Protein AF-A0A7W6GZG6-F1 (afdb_monomer)

Nearest PDB structures (foldseek):
  1egl-assembly1_A  TM=5.768E-01  e=5.309E+00  Hirudo medicinalis
  9b42-assembly1_H  TM=3.563E-01  e=3.095E+00  Pseudomonas virus Pa193

Radius of gyration: 25.29 Å; Cα contacts (8 Å, |Δi|>4): 145; chains: 1; bounding box: 37×66×66 Å

pLDDT: mean 77.29, std 18.7, range [43.88, 97.62]

Solvent-accessible surface area (backbone atoms only — not comparable to full-atom values): 7754 Å² total; per-residue (Å²): 136,86,88,80,82,90,79,88,83,87,80,87,83,81,83,80,83,82,74,86,78,81,81,80,88,64,86,80,78,81,61,91,82,74,80,80,74,86,57,81,74,76,68,78,64,72,75,74,77,45,76,36,47,29,72,81,50,50,84,44,50,78,33,55,24,57,64,62,76,76,54,89,69,85,76,58,71,50,73,33,19,61,86,54,88,79,74,69,87,40,55,54,22,28,34,40,29,18,66,33,43,54,68,34,25,73,72,36,88,84,18,21,21,70,42,61,40,57,28

Sequence (119 aa):
MKLVLVAAFSATLLSACSSNLEVRNGPQEIHPSSYLNTGPVSQATPARTDACGASQLQHLVGGPSKATHSLKIPGDSRHYGRSEKVATDTPSRLNFVHSGTDIESVTNPKSKVIRVFCG

Organism: NCBI:txid1563671

Structure (mmCIF, N/CA/C/O backbone):
data_AF-A0A7W6GZG6-F1
#
_entry.id   AF-A0A7W6GZG6-F1
#
loop_
_atom_site.group_PDB
_atom_site.id
_atom_site.type_symbol
_atom_site.label_atom_id
_atom_site.label_alt_id
_atom_site.label_comp_id
_atom_site.label_asym_id
_atom_site.label_entity_id
_atom_site.label_seq_id
_atom_site.pdbx_PDB_ins_code
_atom_site.Cartn_x
_atom_site.Cartn_y
_atom_site.Cartn_z
_atom_site.occupancy
_atom_site.B_iso_or_equiv
_atom_site.auth_seq_id
_atom_site.auth_comp_id
_atom_site.auth_asym_id
_atom_site.auth_atom_id
_atom_site.pdbx_PDB_model_num
ATOM 1 N N . MET A 1 1 ? -20.827 20.814 53.439 1.00 46.75 1 MET A N 1
ATOM 2 C CA . MET A 1 1 ? -21.520 20.142 52.316 1.00 46.75 1 MET A CA 1
ATOM 3 C C . MET A 1 1 ? -21.120 18.674 52.324 1.00 46.75 1 MET A C 1
ATOM 5 O O . MET A 1 1 ? -19.971 18.382 52.623 1.00 46.75 1 MET A O 1
ATOM 9 N N . LYS A 1 2 ? -22.100 17.780 52.162 1.00 43.88 2 LYS A N 1
ATOM 10 C CA . LYS A 1 2 ? -22.021 16.341 52.454 1.00 43.88 2 LYS A CA 1
ATOM 11 C C . LYS A 1 2 ? -21.241 15.565 51.385 1.00 43.88 2 LYS A C 1
ATOM 13 O O . LYS A 1 2 ? -21.434 15.776 50.195 1.00 43.88 2 LYS A O 1
ATOM 18 N N . LEU A 1 3 ? -20.415 14.649 51.882 1.00 47.78 3 LEU A N 1
ATOM 19 C CA . LEU A 1 3 ? -19.726 13.552 51.207 1.00 47.78 3 LEU A CA 1
ATOM 20 C C . LEU A 1 3 ? -20.759 12.519 50.717 1.00 47.78 3 LEU A C 1
ATOM 22 O O . LEU A 1 3 ? -21.551 12.070 51.545 1.00 47.78 3 LEU A O 1
ATOM 26 N N . VAL A 1 4 ? -20.760 12.113 49.438 1.00 54.34 4 VAL A N 1
ATOM 27 C CA . VAL A 1 4 ? -21.512 10.919 48.994 1.00 54.34 4 VAL A CA 1
ATOM 28 C C . VAL A 1 4 ? -20.758 10.131 47.914 1.00 54.34 4 VAL A C 1
ATOM 30 O O . VAL A 1 4 ? -20.544 10.596 46.801 1.00 54.34 4 VAL A O 1
ATOM 33 N N . LEU A 1 5 ? -20.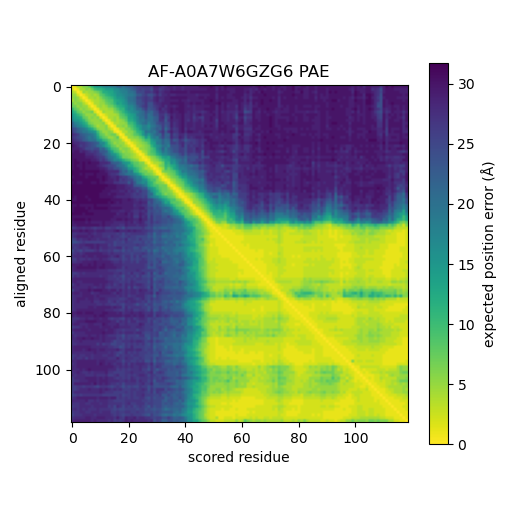367 8.939 48.364 1.00 53.06 5 LEU A N 1
ATOM 34 C CA . LEU A 1 5 ? -20.039 7.653 47.745 1.00 53.06 5 LEU A CA 1
ATOM 35 C C . LEU A 1 5 ? -19.848 7.510 46.221 1.00 53.06 5 LEU A C 1
ATOM 37 O O . LEU A 1 5 ? -20.758 7.667 45.413 1.00 53.06 5 LEU A O 1
ATOM 41 N N . VAL A 1 6 ? -18.666 6.970 45.911 1.00 51.62 6 VAL A N 1
ATOM 42 C CA . VAL A 1 6 ? -18.311 6.162 44.739 1.00 51.62 6 VAL A CA 1
ATOM 43 C C . VAL A 1 6 ? -19.125 4.859 44.726 1.00 51.62 6 VAL A C 1
ATOM 45 O O . VAL A 1 6 ? -19.151 4.145 45.727 1.00 51.62 6 VAL A O 1
ATOM 48 N N . ALA A 1 7 ? -19.711 4.505 43.580 1.00 58.31 7 ALA A N 1
ATOM 49 C CA . ALA A 1 7 ? -20.199 3.156 43.305 1.00 58.31 7 ALA A CA 1
ATOM 50 C C . ALA A 1 7 ? -19.502 2.618 42.049 1.00 58.31 7 ALA A C 1
ATOM 52 O O . ALA A 1 7 ? -19.743 3.075 40.933 1.00 58.31 7 ALA A O 1
ATOM 53 N N . ALA A 1 8 ? -18.601 1.660 42.260 1.00 55.28 8 ALA A N 1
ATOM 54 C CA . ALA A 1 8 ? -17.994 0.857 41.214 1.00 55.28 8 ALA A CA 1
ATOM 55 C C . ALA A 1 8 ? -19.018 -0.170 40.713 1.00 55.28 8 ALA A C 1
ATOM 57 O O . ALA A 1 8 ? -19.529 -0.961 41.505 1.00 55.28 8 ALA A O 1
ATOM 58 N N . PHE A 1 9 ? -19.300 -0.177 39.410 1.00 50.50 9 PHE A N 1
ATOM 59 C CA . PHE A 1 9 ? -20.043 -1.257 38.765 1.00 50.50 9 PHE A CA 1
ATOM 60 C C . PHE A 1 9 ? -19.095 -2.051 37.871 1.00 50.50 9 PHE A C 1
ATOM 62 O O . PHE A 1 9 ? -18.813 -1.694 36.729 1.00 50.50 9 PHE A O 1
ATOM 69 N N . SER A 1 10 ? -18.577 -3.129 38.452 1.00 58.09 10 SER A N 1
ATOM 70 C CA . SER A 1 10 ? -17.880 -4.204 37.758 1.00 58.09 10 SER A CA 1
ATOM 71 C C . SER A 1 10 ? -18.899 -5.075 37.027 1.00 58.09 10 SER A C 1
ATOM 73 O O . SER A 1 10 ? -19.788 -5.641 37.658 1.00 58.09 10 SER A O 1
ATOM 75 N N . ALA A 1 11 ? -18.740 -5.238 35.716 1.00 59.97 11 ALA A N 1
ATOM 76 C CA . ALA A 1 11 ? -19.392 -6.306 34.964 1.00 59.97 11 ALA A CA 1
ATOM 77 C C . ALA A 1 11 ? -18.406 -6.881 33.939 1.00 59.97 11 ALA A C 1
ATOM 79 O O . ALA A 1 11 ? -18.324 -6.451 32.792 1.00 59.97 11 ALA A O 1
ATOM 80 N N . THR A 1 12 ? -17.613 -7.850 34.389 1.00 57.22 12 THR A N 1
ATOM 81 C CA . THR A 1 12 ? -16.809 -8.736 33.544 1.00 57.22 12 THR A CA 1
ATOM 82 C C . THR A 1 12 ? -17.703 -9.829 32.972 1.00 57.22 12 THR A C 1
ATOM 84 O O . THR A 1 12 ? -18.098 -10.744 33.690 1.00 57.22 12 THR A O 1
ATOM 87 N N . LEU A 1 13 ? -17.996 -9.758 31.676 1.00 58.44 13 LEU A N 1
ATOM 88 C CA . LEU A 1 13 ? -18.589 -10.856 30.912 1.00 58.44 13 LEU A CA 1
ATOM 89 C C . LEU A 1 13 ? -17.470 -11.568 30.140 1.00 58.44 13 LEU A C 1
ATOM 91 O O . LEU A 1 13 ? -17.133 -11.185 29.022 1.00 58.44 13 LEU A O 1
ATOM 95 N N . LEU A 1 14 ? -16.868 -12.594 30.752 1.00 55.62 14 LEU A N 1
ATOM 96 C CA . LEU A 1 14 ? -16.054 -13.572 30.028 1.00 55.62 14 LEU A CA 1
ATOM 97 C C . LEU A 1 14 ? -16.991 -14.616 29.408 1.00 55.62 14 LEU A C 1
ATOM 99 O O . LEU A 1 14 ? -17.477 -15.512 30.092 1.00 55.62 14 LEU A O 1
ATOM 103 N N . SER A 1 15 ? -17.233 -14.506 28.103 1.00 64.75 15 SER A N 1
ATOM 104 C CA . SER A 1 15 ? -17.842 -15.574 27.307 1.00 64.75 15 SER A CA 1
ATOM 105 C C . SER A 1 15 ? -16.763 -16.594 26.940 1.00 64.75 15 SER A C 1
ATOM 107 O O . SER A 1 15 ? -16.017 -16.402 25.980 1.00 64.75 15 SER A O 1
ATOM 109 N N . ALA A 1 16 ? -16.656 -17.669 27.718 1.00 55.69 16 ALA A N 1
ATOM 110 C CA . ALA A 1 16 ? -15.816 -18.815 27.393 1.00 55.69 16 ALA A CA 1
ATOM 111 C C . ALA A 1 16 ? -16.540 -19.723 26.382 1.00 55.69 16 ALA A C 1
ATOM 113 O O . ALA A 1 16 ? -17.399 -20.522 26.751 1.00 55.69 16 ALA A O 1
ATOM 114 N N . CYS A 1 17 ? -16.189 -19.617 25.099 1.00 64.25 17 CYS A N 1
ATOM 115 C CA . CYS A 1 17 ? -16.578 -20.604 24.092 1.00 64.25 17 CYS A CA 1
ATOM 116 C C . CYS A 1 17 ? -15.697 -21.851 24.252 1.00 64.25 17 CYS A C 1
ATOM 118 O O . CYS A 1 17 ? -14.614 -21.940 23.675 1.00 64.25 17 CYS A O 1
ATOM 120 N N . SER A 1 18 ? -16.153 -22.807 25.061 1.00 54.84 18 SER A N 1
ATOM 121 C CA . SER A 1 18 ? -15.542 -24.132 25.167 1.00 54.84 18 SER A CA 1
ATOM 122 C C . SER A 1 18 ? -15.894 -24.943 23.917 1.00 54.84 18 SER A C 1
ATOM 124 O O . SER A 1 18 ? -17.037 -25.362 23.745 1.00 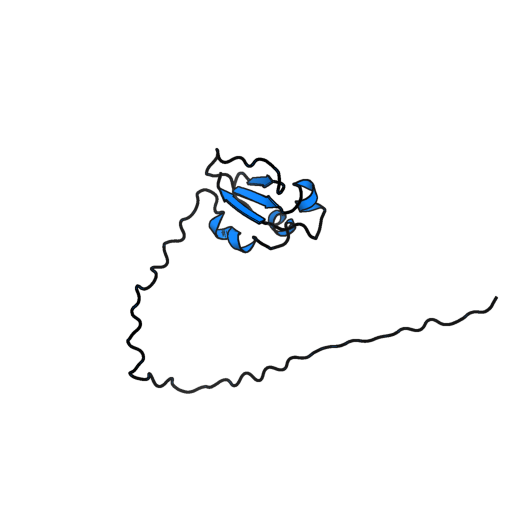54.84 18 SER A O 1
ATOM 126 N N . SER A 1 19 ? -14.933 -25.119 23.011 1.00 62.06 19 SER A N 1
ATOM 127 C CA . SER A 1 19 ? -15.076 -26.038 21.879 1.00 62.06 19 SER A CA 1
ATOM 128 C C . SER A 1 19 ? -14.442 -27.368 22.269 1.00 62.06 19 SER A C 1
ATOM 130 O O . SER A 1 19 ? -13.222 -27.460 22.392 1.00 62.06 19 SER A O 1
ATOM 132 N N . ASN A 1 20 ? -15.275 -28.386 22.491 1.00 53.97 20 ASN A N 1
ATOM 133 C CA . ASN A 1 20 ? -14.832 -29.773 22.608 1.00 53.97 20 ASN A CA 1
ATOM 134 C C . ASN A 1 20 ? -14.229 -30.198 21.260 1.00 53.97 20 ASN A C 1
ATOM 136 O O . ASN A 1 20 ? -14.952 -30.430 20.294 1.00 53.97 20 ASN A O 1
ATOM 140 N N . LEU A 1 21 ? -12.900 -30.245 21.184 1.00 56.44 21 LEU A N 1
ATOM 141 C CA . LEU A 1 21 ? -12.173 -30.826 20.061 1.00 56.44 21 LEU A CA 1
ATOM 142 C C . LEU A 1 21 ? -12.066 -32.330 20.309 1.00 56.44 21 LEU A C 1
ATOM 144 O O . LEU A 1 21 ? -11.183 -32.803 21.021 1.00 56.44 21 LEU A O 1
ATOM 148 N N . GLU A 1 22 ? -13.003 -33.077 19.736 1.00 61.28 22 GLU A N 1
ATOM 149 C CA . GLU A 1 22 ? -12.935 -34.531 19.673 1.00 61.28 22 GLU A CA 1
ATOM 150 C C . GLU A 1 22 ? -11.788 -34.922 18.725 1.00 61.28 22 GLU A C 1
ATOM 152 O O . GLU A 1 22 ? -11.911 -34.884 17.499 1.00 61.28 22 GLU A O 1
ATOM 157 N N . VAL A 1 23 ? -10.618 -35.229 19.293 1.00 60.44 23 VAL A N 1
ATOM 158 C CA . VAL A 1 23 ? -9.461 -35.732 18.543 1.00 60.44 23 VAL A CA 1
ATOM 159 C C . VAL A 1 23 ? -9.729 -37.188 18.178 1.00 60.44 23 VAL A C 1
ATOM 161 O O . VAL A 1 23 ? -9.505 -38.113 18.959 1.00 60.44 23 VAL A O 1
ATOM 164 N N . ARG A 1 24 ? -10.233 -37.389 16.964 1.00 55.66 24 ARG A N 1
ATOM 165 C CA . ARG A 1 24 ? -10.503 -38.704 16.388 1.00 55.66 24 ARG A CA 1
ATOM 166 C C . ARG A 1 24 ? -9.191 -39.326 15.889 1.00 55.66 24 ARG A C 1
ATOM 168 O O . ARG A 1 24 ? -8.802 -39.134 14.742 1.00 55.66 24 ARG A O 1
ATOM 175 N N . ASN A 1 25 ? -8.495 -40.058 16.760 1.00 59.56 25 ASN A N 1
ATOM 176 C CA . ASN A 1 25 ? -7.359 -40.905 16.381 1.00 59.56 25 ASN A CA 1
ATOM 177 C C . ASN A 1 25 ? -7.878 -42.243 15.841 1.00 59.56 25 ASN A C 1
ATOM 179 O O . ASN A 1 25 ? -8.094 -43.188 16.595 1.00 59.56 25 ASN A O 1
ATOM 183 N N . GLY A 1 26 ? -8.092 -42.313 14.530 1.00 64.75 26 GLY A N 1
ATOM 184 C CA . GLY A 1 26 ? -8.345 -43.562 13.820 1.00 64.75 26 GLY A CA 1
ATOM 185 C C . GLY A 1 26 ? -7.592 -43.576 12.490 1.00 64.75 26 GLY A C 1
ATOM 186 O O . GLY A 1 26 ? -7.349 -42.505 11.927 1.00 64.75 26 GLY A O 1
ATOM 187 N N . PRO A 1 27 ? -7.200 -44.752 11.972 1.00 63.06 27 PRO A N 1
ATOM 188 C CA . PRO A 1 27 ? -6.715 -44.851 10.603 1.00 63.06 27 PRO A CA 1
ATOM 189 C C . PRO A 1 27 ? -7.821 -44.359 9.661 1.00 63.06 27 PRO A C 1
ATOM 191 O O . PRO A 1 27 ? -8.955 -44.829 9.730 1.00 63.06 27 PRO A O 1
ATOM 194 N N . GLN A 1 28 ? -7.510 -43.370 8.818 1.00 59.72 28 GLN A N 1
ATOM 195 C CA . GLN A 1 28 ? -8.436 -42.925 7.781 1.00 59.72 28 GLN A CA 1
ATOM 196 C C . GLN A 1 28 ? -8.633 -44.071 6.787 1.00 59.72 28 GLN A C 1
ATOM 198 O O . GLN A 1 28 ? -7.740 -44.378 5.999 1.00 59.72 28 GLN A O 1
ATOM 203 N N . GLU A 1 29 ? -9.805 -44.702 6.829 1.00 58.09 29 GLU A N 1
ATOM 204 C CA . GLU A 1 29 ? -10.260 -45.561 5.745 1.00 58.09 29 GLU A CA 1
ATOM 205 C C . GLU A 1 29 ? -10.416 -44.705 4.488 1.00 58.09 29 GLU A C 1
ATOM 207 O O . GLU A 1 29 ? -11.238 -43.789 4.408 1.00 58.09 29 GLU A O 1
ATOM 212 N N . ILE A 1 30 ? -9.565 -44.981 3.506 1.00 59.62 30 ILE A N 1
ATOM 213 C CA . ILE A 1 30 ? -9.586 -44.326 2.207 1.00 59.62 30 ILE A CA 1
ATOM 214 C C . ILE A 1 30 ? -10.804 -44.886 1.469 1.00 59.62 30 ILE A C 1
ATOM 216 O O . ILE A 1 30 ? -10.762 -45.987 0.922 1.00 59.62 30 ILE A O 1
ATOM 220 N N . HIS A 1 31 ? -11.918 -44.155 1.485 1.00 46.75 31 HIS A N 1
ATOM 221 C CA . HIS A 1 31 ? -13.104 -44.551 0.733 1.00 46.75 31 HIS A CA 1
ATOM 222 C C . HIS A 1 31 ? -12.802 -44.521 -0.784 1.00 46.75 31 HIS A C 1
ATOM 224 O O . HIS A 1 31 ? -12.299 -43.507 -1.286 1.00 46.75 31 HIS A O 1
ATOM 230 N N . PRO A 1 32 ? -13.156 -45.576 -1.547 1.00 58.62 32 PRO A N 1
ATOM 231 C CA . PRO A 1 32 ? -12.849 -45.702 -2.978 1.00 58.62 32 PRO A CA 1
ATOM 232 C C . PRO A 1 32 ? -13.611 -44.729 -3.900 1.00 58.62 32 PRO A C 1
ATOM 234 O O . PRO A 1 32 ? -13.411 -44.747 -5.111 1.00 58.62 32 PRO A O 1
ATOM 237 N N . SER A 1 33 ? -14.424 -43.824 -3.351 1.00 55.12 33 SER A N 1
ATOM 238 C CA . SER A 1 33 ? -15.119 -42.769 -4.106 1.00 55.12 33 SER A CA 1
ATOM 239 C C . SER A 1 33 ? -14.336 -41.447 -4.193 1.00 55.12 33 SER A C 1
ATOM 241 O O . SER A 1 33 ? -14.868 -40.451 -4.674 1.00 55.12 33 SER A O 1
ATOM 243 N N . SER A 1 34 ? -13.077 -41.413 -3.745 1.00 53.56 34 SER A N 1
ATOM 244 C CA . SER A 1 34 ? -12.276 -40.178 -3.627 1.00 53.56 34 SER A CA 1
ATOM 245 C C . SER A 1 34 ? -11.505 -39.781 -4.902 1.00 53.56 34 SER A C 1
ATOM 247 O O . SER A 1 34 ? -10.724 -38.834 -4.875 1.00 53.56 34 SER A O 1
ATOM 249 N N . TYR A 1 35 ? -11.699 -40.481 -6.026 1.00 53.69 35 TYR A N 1
ATOM 250 C CA . TYR A 1 35 ? -10.859 -40.343 -7.230 1.00 53.69 35 TYR A CA 1
ATOM 251 C C . TYR A 1 35 ? -11.469 -39.533 -8.385 1.00 53.69 35 TYR A C 1
ATOM 253 O O . TYR A 1 35 ? -10.983 -39.620 -9.509 1.00 53.69 35 TYR A O 1
ATOM 261 N N . LEU A 1 36 ? -12.503 -38.724 -8.152 1.00 53.31 36 LEU A N 1
ATOM 262 C CA . LEU A 1 36 ? -13.074 -37.860 -9.195 1.00 53.31 36 LEU A CA 1
ATOM 263 C C . LEU A 1 36 ? -13.213 -36.418 -8.716 1.00 53.31 36 LEU A C 1
ATOM 265 O O . LEU A 1 36 ? -14.307 -35.887 -8.568 1.00 53.31 36 LEU A O 1
ATOM 269 N N . ASN A 1 37 ? -12.065 -35.774 -8.505 1.00 50.38 37 ASN A N 1
ATOM 270 C CA . ASN A 1 37 ? -11.924 -34.364 -8.852 1.00 50.38 37 ASN A CA 1
A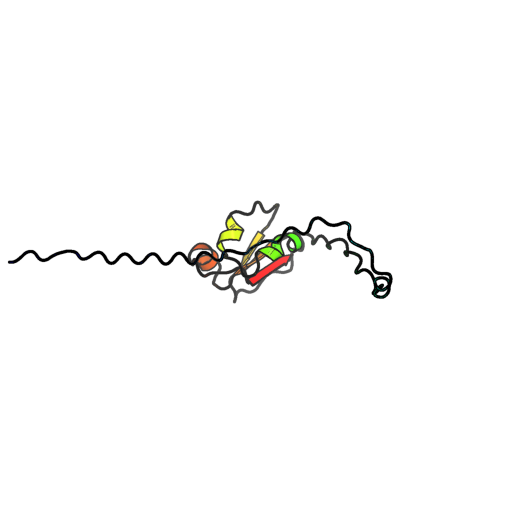TOM 271 C C . ASN A 1 37 ? -10.457 -34.021 -9.154 1.00 50.38 37 ASN A C 1
ATOM 273 O O . ASN A 1 37 ? -9.848 -33.162 -8.525 1.00 50.38 37 ASN A O 1
ATOM 277 N N . THR A 1 38 ? -9.880 -34.676 -10.161 1.00 52.66 38 THR A N 1
ATOM 278 C CA . THR A 1 38 ? -8.776 -34.109 -10.951 1.00 52.66 38 THR A CA 1
ATOM 279 C C . THR A 1 38 ? -9.331 -33.006 -11.857 1.00 52.66 38 THR A C 1
ATOM 281 O O . THR A 1 38 ? -9.246 -33.056 -13.081 1.00 52.66 38 THR A O 1
ATOM 284 N N . GLY A 1 39 ? -9.904 -31.966 -11.243 1.00 57.22 39 GLY A N 1
ATOM 285 C CA . GLY A 1 39 ? -9.819 -30.641 -11.845 1.00 57.22 39 GLY A CA 1
ATOM 286 C C . GLY A 1 39 ? -8.335 -30.296 -12.005 1.00 57.22 39 GLY A C 1
ATOM 287 O O . GLY A 1 39 ? -7.511 -30.868 -11.280 1.00 57.22 39 GLY A O 1
ATOM 288 N N . PRO A 1 40 ? -7.954 -29.422 -12.951 1.00 51.94 40 PRO A N 1
ATOM 289 C CA . PRO A 1 40 ? -6.566 -29.009 -13.077 1.00 51.94 40 PRO A CA 1
ATOM 290 C C . PRO A 1 40 ? -6.092 -28.584 -11.691 1.00 51.94 40 PRO A C 1
ATOM 292 O O . PRO A 1 40 ? -6.650 -27.659 -11.096 1.00 51.94 40 PRO A O 1
ATOM 295 N N . VAL A 1 41 ? -5.111 -29.317 -11.152 1.00 52.31 41 VAL A N 1
ATOM 296 C CA . VAL A 1 41 ? -4.341 -28.859 -10.003 1.00 52.31 41 VAL A CA 1
ATOM 297 C C . VAL A 1 41 ? -3.913 -27.472 -10.422 1.00 52.31 41 VAL A C 1
ATOM 299 O O . VAL A 1 41 ? -3.195 -27.333 -11.413 1.00 52.31 41 VAL A O 1
ATOM 302 N N . SER A 1 42 ? -4.460 -26.459 -9.753 1.00 50.44 42 SER A N 1
ATOM 303 C CA . SER A 1 42 ? -4.034 -25.086 -9.935 1.00 50.44 42 SER A CA 1
ATOM 304 C C . SER A 1 42 ? -2.564 -25.126 -9.558 1.00 50.44 42 SER A C 1
ATOM 306 O O . SER A 1 42 ? -2.230 -25.158 -8.373 1.00 50.44 42 SER A O 1
ATOM 308 N N . GLN A 1 43 ? -1.695 -25.311 -10.560 1.00 45.81 43 GLN A N 1
ATOM 309 C CA . GLN A 1 43 ? -0.258 -25.214 -10.407 1.00 45.81 43 GLN A CA 1
ATOM 310 C C . GLN A 1 43 ? -0.094 -23.916 -9.654 1.00 45.81 43 GLN A C 1
ATOM 312 O O . GLN A 1 43 ? -0.520 -22.879 -10.171 1.00 45.81 43 GLN A O 1
ATOM 317 N N . ALA A 1 44 ? 0.411 -24.001 -8.420 1.00 53.25 44 ALA A N 1
ATOM 318 C CA . ALA A 1 44 ? 0.795 -22.838 -7.652 1.00 53.25 44 ALA A CA 1
ATOM 319 C C . ALA A 1 44 ? 1.702 -22.053 -8.586 1.00 53.25 44 ALA A C 1
ATOM 321 O O . ALA A 1 44 ? 2.843 -22.437 -8.844 1.00 53.25 44 ALA A O 1
ATOM 322 N N . THR A 1 45 ? 1.110 -21.052 -9.232 1.00 51.19 45 THR A N 1
ATOM 323 C CA . THR A 1 45 ? 1.796 -20.252 -10.222 1.00 51.19 45 THR A CA 1
ATOM 324 C C . THR A 1 45 ? 2.915 -19.644 -9.405 1.00 51.19 45 THR A C 1
ATOM 326 O O . THR A 1 45 ? 2.594 -19.104 -8.340 1.00 51.19 45 THR A O 1
ATOM 329 N N . PRO A 1 46 ? 4.196 -19.818 -9.783 1.00 52.78 46 PRO A N 1
ATOM 330 C CA . PRO A 1 46 ? 5.291 -19.265 -9.002 1.00 52.78 46 PRO A CA 1
ATOM 331 C C . PRO A 1 46 ? 4.912 -17.820 -8.732 1.00 52.78 46 PRO A C 1
ATOM 333 O O . PRO A 1 46 ? 4.638 -17.100 -9.696 1.00 52.78 46 PRO A O 1
ATOM 336 N N . ALA A 1 47 ? 4.716 -17.481 -7.447 1.00 57.50 47 ALA A N 1
ATOM 337 C CA . ALA A 1 47 ? 4.174 -16.191 -7.047 1.00 57.50 47 ALA A CA 1
ATOM 338 C C . ALA A 1 47 ? 4.993 -15.168 -7.810 1.00 57.50 47 ALA A C 1
ATOM 340 O O . ALA A 1 47 ? 6.209 -15.127 -7.639 1.00 57.50 47 ALA A O 1
ATOM 341 N N . ARG A 1 48 ? 4.360 -14.504 -8.782 1.00 59.69 48 ARG A N 1
ATOM 342 C CA . ARG A 1 48 ? 5.072 -13.691 -9.757 1.00 59.69 48 ARG A CA 1
ATOM 343 C C . ARG A 1 48 ? 5.726 -12.597 -8.936 1.00 59.69 48 ARG A C 1
ATOM 345 O O . ARG A 1 48 ? 5.018 -11.702 -8.485 1.00 59.69 48 ARG A O 1
ATOM 352 N N . THR A 1 49 ? 7.019 -12.750 -8.656 1.00 71.00 49 THR A N 1
ATOM 353 C CA . THR A 1 49 ? 7.743 -11.840 -7.780 1.00 71.00 49 THR A CA 1
ATOM 354 C C . THR A 1 49 ? 7.750 -10.520 -8.510 1.00 71.00 49 THR A C 1
ATOM 356 O O . THR A 1 49 ? 8.398 -10.355 -9.544 1.00 71.00 49 THR A O 1
ATOM 359 N N . ASP A 1 50 ? 6.900 -9.621 -8.053 1.00 85.81 50 ASP A N 1
ATOM 360 C CA . ASP A 1 50 ? 6.843 -8.282 -8.579 1.00 85.81 50 ASP A CA 1
ATOM 361 C C . ASP A 1 50 ? 8.137 -7.555 -8.225 1.00 85.81 50 ASP A C 1
ATOM 363 O O . ASP A 1 50 ? 8.809 -7.870 -7.242 1.00 85.81 50 ASP A O 1
ATOM 367 N N . ALA A 1 51 ? 8.519 -6.597 -9.066 1.00 88.25 51 ALA A N 1
ATOM 368 C CA . ALA A 1 51 ? 9.847 -5.988 -9.013 1.00 88.25 51 ALA A CA 1
ATOM 369 C C . ALA A 1 51 ? 10.151 -5.266 -7.685 1.00 88.25 51 ALA A C 1
ATOM 371 O O . ALA A 1 51 ? 11.317 -5.020 -7.387 1.00 88.25 51 ALA A O 1
ATOM 372 N N . CYS A 1 52 ? 9.121 -4.956 -6.891 1.00 90.44 52 CYS A N 1
ATOM 373 C CA . CYS A 1 52 ? 9.222 -4.300 -5.590 1.00 90.44 52 CYS A CA 1
ATOM 374 C C . CYS A 1 52 ? 8.766 -5.171 -4.396 1.00 90.44 52 CYS A C 1
ATOM 376 O O . CYS A 1 52 ? 8.799 -4.705 -3.259 1.00 90.44 52 CYS A O 1
ATOM 378 N N . GLY A 1 53 ? 8.298 -6.409 -4.618 1.00 91.38 53 GLY A N 1
ATOM 379 C CA . GLY A 1 53 ? 7.815 -7.298 -3.549 1.00 91.38 53 GLY A CA 1
ATOM 380 C C . GLY A 1 53 ? 6.407 -7.001 -3.002 1.00 91.38 53 GLY A C 1
ATOM 381 O O . GLY A 1 53 ? 6.040 -7.537 -1.954 1.00 91.38 53 GLY A O 1
ATOM 382 N N . ALA A 1 54 ? 5.591 -6.175 -3.673 1.00 93.44 54 ALA A N 1
ATOM 383 C CA . ALA A 1 54 ? 4.232 -5.833 -3.227 1.00 93.44 54 ALA A CA 1
ATOM 384 C C . ALA A 1 54 ? 3.321 -7.061 -3.027 1.00 93.44 54 ALA A C 1
ATOM 386 O O . ALA A 1 54 ? 2.454 -7.059 -2.151 1.00 93.44 54 ALA A O 1
ATOM 387 N N . SER A 1 55 ? 3.530 -8.125 -3.795 1.00 92.94 55 SER A N 1
ATOM 388 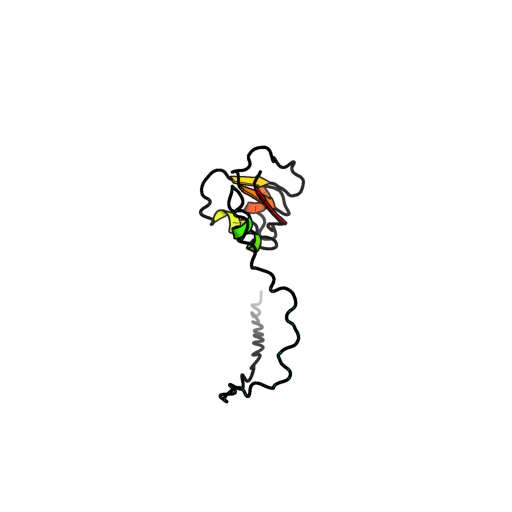C CA . SER A 1 55 ? 2.828 -9.407 -3.717 1.00 92.94 55 SER A CA 1
ATOM 389 C C . SER A 1 55 ? 2.941 -10.043 -2.329 1.00 92.94 55 SER A C 1
ATOM 391 O O . SER A 1 55 ? 1.959 -10.571 -1.809 1.00 92.94 55 SER A O 1
ATOM 393 N N . GLN A 1 56 ? 4.097 -9.907 -1.674 1.00 92.50 56 GLN A N 1
ATOM 394 C CA . GLN A 1 56 ? 4.347 -10.423 -0.324 1.00 92.50 56 GLN A CA 1
ATOM 395 C C . GLN A 1 56 ? 3.635 -9.598 0.760 1.00 92.50 56 GLN A C 1
ATOM 397 O O . GLN A 1 56 ? 3.406 -10.074 1.873 1.00 92.50 56 GLN A O 1
ATOM 402 N N . LEU A 1 57 ? 3.245 -8.366 0.433 1.00 94.62 57 LEU A N 1
ATOM 403 C CA . LEU A 1 57 ? 2.678 -7.384 1.356 1.00 94.62 57 LEU A CA 1
ATOM 404 C C . LEU A 1 57 ? 1.164 -7.196 1.187 1.00 94.62 57 LEU A C 1
ATOM 406 O O . LEU A 1 57 ? 0.563 -6.387 1.893 1.00 94.62 57 LEU A O 1
ATOM 410 N N . GLN A 1 58 ? 0.518 -7.976 0.312 1.00 95.31 58 GLN A N 1
ATOM 411 C CA . GLN A 1 58 ? -0.937 -7.919 0.112 1.00 95.31 58 GLN A CA 1
ATOM 412 C C . GLN A 1 58 ? -1.730 -8.221 1.391 1.00 95.31 58 GLN A C 1
ATOM 414 O O . GLN A 1 58 ? -2.836 -7.716 1.561 1.00 95.31 58 GLN A O 1
ATOM 419 N N . HIS A 1 59 ? -1.145 -8.969 2.331 1.00 95.81 59 HIS A N 1
ATOM 420 C CA . HIS A 1 59 ? -1.750 -9.262 3.633 1.00 95.81 59 HIS A CA 1
ATOM 421 C C . HIS A 1 59 ? -2.011 -8.011 4.499 1.00 95.81 59 HIS A C 1
ATOM 423 O O . HIS A 1 59 ? -2.750 -8.088 5.477 1.00 95.81 59 HIS A O 1
ATOM 429 N N . LEU A 1 60 ? -1.414 -6.862 4.164 1.00 95.94 60 LEU A N 1
ATOM 430 C CA . LEU A 1 60 ? -1.627 -5.595 4.869 1.00 95.94 60 LEU A CA 1
ATOM 431 C C . LEU A 1 60 ? -2.906 -4.876 4.432 1.00 95.94 60 LEU A C 1
ATOM 433 O O . LEU A 1 60 ? -3.404 -4.021 5.166 1.00 95.94 60 LEU A O 1
ATOM 437 N N . VAL A 1 61 ? -3.440 -5.193 3.248 1.00 97.25 61 VAL A N 1
ATOM 438 C CA . VAL A 1 61 ? -4.642 -4.548 2.710 1.00 97.25 61 VAL A CA 1
ATOM 439 C C . VAL A 1 61 ? -5.840 -4.846 3.615 1.00 97.25 61 VAL A C 1
ATOM 441 O O . VAL A 1 61 ? -6.116 -5.986 3.973 1.00 97.25 61 VAL A O 1
ATOM 444 N N . GLY A 1 62 ? -6.556 -3.793 4.011 1.00 96.25 62 GLY A N 1
ATOM 445 C CA . GLY A 1 62 ? -7.642 -3.834 4.992 1.00 96.25 62 GLY A CA 1
ATOM 446 C C . GLY A 1 62 ? -7.186 -3.699 6.451 1.00 96.25 62 GLY A C 1
ATOM 447 O O . GLY A 1 62 ? -8.026 -3.432 7.321 1.00 96.25 62 GLY A O 1
ATOM 448 N N . GLY A 1 63 ? -5.883 -3.830 6.718 1.00 96.06 63 GLY A N 1
ATO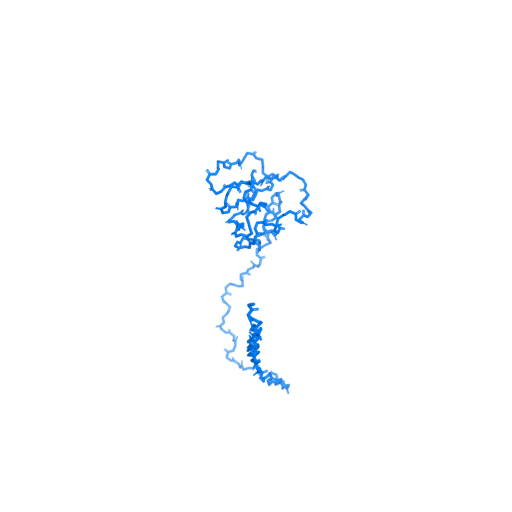M 449 C CA . GLY A 1 63 ? -5.259 -3.640 8.025 1.00 96.06 63 GLY A CA 1
ATOM 450 C C . GLY A 1 63 ? -4.921 -2.175 8.340 1.00 96.06 63 GLY A C 1
ATOM 451 O O . GLY A 1 63 ? -5.091 -1.301 7.486 1.00 96.06 63 GLY A O 1
ATOM 452 N N . PRO A 1 64 ? -4.457 -1.875 9.569 1.00 95.75 64 PRO A N 1
ATOM 453 C CA . PRO A 1 64 ? -4.108 -0.516 9.980 1.00 95.75 64 PRO A CA 1
ATOM 454 C C . PRO A 1 64 ? -2.939 0.051 9.171 1.00 95.75 64 PRO A C 1
ATOM 456 O O . PRO A 1 64 ? -1.910 -0.609 9.029 1.00 95.75 64 PRO A O 1
ATOM 459 N N . SER A 1 65 ? -3.046 1.308 8.736 1.00 95.94 65 SER A N 1
ATOM 460 C CA . SER A 1 65 ? -1.975 2.015 8.021 1.00 95.94 65 SER A CA 1
ATOM 461 C C . SER A 1 65 ? -0.662 2.012 8.797 1.00 95.94 65 SER A C 1
ATOM 463 O O . SER A 1 65 ? 0.387 1.790 8.206 1.00 95.94 65 SER A O 1
ATOM 465 N N . LYS A 1 66 ? -0.709 2.119 10.134 1.00 94.31 66 LYS A N 1
ATOM 466 C CA . LYS A 1 66 ? 0.512 2.147 10.949 1.00 94.31 66 LYS A CA 1
ATOM 467 C C . LYS A 1 66 ? 1.409 0.911 10.776 1.00 94.31 66 LYS A C 1
ATOM 469 O O . LYS A 1 66 ? 2.609 0.996 11.030 1.00 94.31 66 LYS A O 1
ATOM 474 N N . ALA A 1 67 ? 0.838 -0.232 10.381 1.00 93.56 67 ALA A N 1
ATOM 475 C CA . ALA A 1 67 ? 1.579 -1.479 10.204 1.00 93.56 67 ALA A CA 1
ATOM 476 C C . ALA A 1 67 ? 2.657 -1.371 9.114 1.00 93.56 67 ALA A C 1
ATOM 478 O O . ALA A 1 67 ? 3.642 -2.105 9.161 1.00 93.56 67 ALA A O 1
ATOM 479 N N . THR A 1 68 ? 2.515 -0.432 8.170 1.00 93.25 68 THR A N 1
ATOM 480 C CA . THR A 1 68 ? 3.503 -0.228 7.106 1.00 93.25 68 THR A CA 1
ATOM 481 C C . THR A 1 68 ? 4.789 0.424 7.608 1.00 93.25 68 THR A C 1
ATOM 483 O O . THR A 1 68 ? 5.844 0.179 7.038 1.00 93.25 68 THR A O 1
ATOM 486 N N . HIS A 1 69 ? 4.746 1.204 8.695 1.00 88.25 69 HIS A N 1
ATOM 487 C CA . HIS A 1 69 ? 5.930 1.907 9.215 1.00 88.25 69 HIS A CA 1
ATOM 488 C C . HIS A 1 69 ? 6.939 0.988 9.905 1.00 88.25 69 HIS A C 1
ATOM 490 O O . HIS A 1 69 ? 8.114 1.326 9.999 1.00 88.25 69 HIS A O 1
ATOM 496 N N . SER A 1 70 ? 6.496 -0.168 10.403 1.00 88.75 70 SER A N 1
ATOM 497 C CA . SER A 1 70 ? 7.383 -1.168 11.008 1.00 88.75 70 SER A CA 1
ATOM 498 C C . SER A 1 70 ? 8.022 -2.108 9.985 1.00 88.75 70 SER A C 1
ATOM 500 O O . SER A 1 70 ? 8.810 -2.975 10.363 1.00 88.75 70 SER A O 1
ATOM 502 N N . LEU A 1 71 ? 7.671 -1.987 8.701 1.00 91.19 71 LEU A N 1
ATOM 503 C CA . LEU A 1 71 ? 8.203 -2.864 7.669 1.00 91.19 71 LEU A CA 1
ATOM 504 C C . LEU A 1 71 ? 9.632 -2.471 7.324 1.00 91.19 71 LEU A C 1
ATOM 506 O O . LEU A 1 71 ? 9.940 -1.315 7.041 1.00 91.19 71 LEU A O 1
ATOM 510 N N . LYS A 1 72 ? 10.498 -3.477 7.256 1.00 90.06 72 LYS A N 1
ATOM 511 C CA . LYS A 1 72 ? 11.828 -3.317 6.684 1.00 90.06 72 LYS A CA 1
ATOM 512 C C . LYS A 1 72 ? 11.726 -3.472 5.168 1.00 90.06 72 LYS A C 1
ATOM 514 O O . LYS A 1 72 ? 11.908 -4.568 4.646 1.00 90.06 72 LYS A O 1
ATOM 519 N N . ILE A 1 73 ? 11.373 -2.387 4.484 1.00 85.56 73 ILE A N 1
ATOM 520 C CA . ILE A 1 73 ? 11.217 -2.374 3.026 1.00 85.56 73 ILE A CA 1
ATOM 521 C C . ILE A 1 73 ? 12.595 -2.156 2.384 1.00 85.56 73 ILE A C 1
ATOM 523 O O . ILE A 1 73 ? 13.246 -1.151 2.677 1.00 85.56 73 ILE A O 1
ATOM 527 N N . PRO A 1 74 ? 13.074 -3.074 1.529 1.00 70.25 74 PRO A N 1
ATOM 528 C CA . PRO A 1 74 ? 14.294 -2.851 0.770 1.00 70.25 74 PRO A CA 1
ATOM 529 C C . PRO A 1 74 ? 14.016 -1.884 -0.390 1.00 70.25 74 PRO A C 1
ATOM 531 O O . PRO A 1 74 ? 13.259 -2.207 -1.300 1.00 70.25 74 PRO A O 1
ATOM 534 N N . GLY A 1 75 ? 14.655 -0.714 -0.381 1.00 83.06 75 GLY A N 1
ATOM 535 C CA . GLY A 1 75 ? 14.621 0.232 -1.502 1.00 83.06 75 GLY A CA 1
ATOM 536 C C . GLY A 1 75 ? 13.671 1.416 -1.317 1.00 83.06 75 GLY A C 1
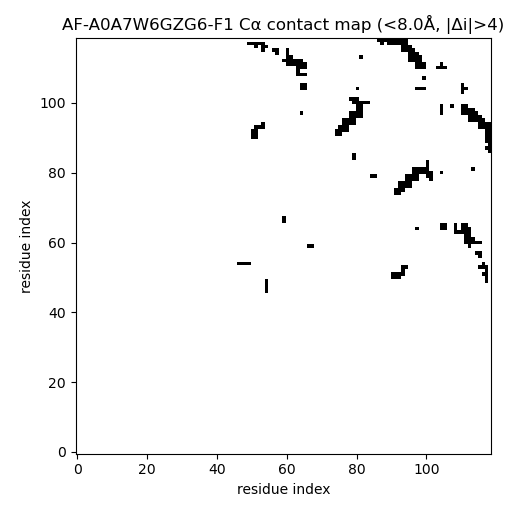ATOM 537 O O . GLY A 1 75 ? 13.431 1.866 -0.198 1.00 83.06 75 GLY A O 1
ATOM 538 N N . ASP A 1 76 ? 13.195 1.958 -2.441 1.00 90.19 76 ASP A N 1
ATOM 539 C CA . ASP A 1 76 ? 12.310 3.126 -2.482 1.00 90.19 76 ASP A CA 1
ATOM 540 C C . ASP A 1 76 ? 10.861 2.720 -2.184 1.00 90.19 76 ASP A C 1
ATOM 542 O O . ASP A 1 76 ? 10.345 1.734 -2.725 1.00 90.19 76 ASP A O 1
ATOM 546 N N . SER A 1 77 ? 10.192 3.503 -1.338 1.00 94.00 77 SER A N 1
ATOM 547 C CA . SER A 1 77 ? 8.771 3.331 -1.064 1.00 94.00 77 SER A CA 1
ATOM 548 C C . SER A 1 77 ? 8.047 4.661 -0.913 1.00 94.00 77 SER A C 1
ATOM 550 O O . SER A 1 77 ? 8.606 5.641 -0.420 1.00 94.00 77 SER A O 1
ATOM 552 N N . ARG A 1 78 ? 6.781 4.694 -1.337 1.00 94.62 78 ARG A N 1
ATOM 553 C CA . ARG A 1 78 ? 5.913 5.870 -1.225 1.00 94.62 78 ARG A CA 1
ATOM 554 C C . ARG A 1 78 ? 4.565 5.532 -0.615 1.00 94.62 78 ARG A C 1
ATOM 556 O O . ARG A 1 78 ? 4.005 4.459 -0.829 1.00 94.62 78 ARG A O 1
ATOM 563 N N . HIS A 1 79 ? 4.043 6.499 0.124 1.00 94.31 79 HIS A N 1
ATOM 564 C CA . HIS A 1 79 ? 2.751 6.437 0.785 1.00 94.31 79 HIS A CA 1
ATOM 565 C C . HIS A 1 79 ? 1.848 7.504 0.181 1.00 94.31 79 HIS A C 1
ATOM 567 O O . HIS A 1 79 ? 2.274 8.642 0.012 1.00 94.31 79 HIS A O 1
ATOM 573 N N . TYR A 1 80 ? 0.622 7.115 -0.146 1.00 95.50 80 TYR A N 1
ATOM 574 C CA . TYR A 1 80 ? -0.369 7.979 -0.766 1.00 95.50 80 TYR A CA 1
ATOM 575 C C . TYR A 1 80 ? -1.647 7.995 0.049 1.00 95.50 80 TYR A C 1
ATOM 577 O O . TYR A 1 80 ? -2.110 6.957 0.538 1.00 95.50 80 TYR A O 1
ATOM 585 N N . GLY A 1 81 ? -2.276 9.158 0.108 1.00 95.56 81 GLY A N 1
ATOM 586 C CA . GLY A 1 81 ? -3.666 9.265 0.499 1.00 95.56 81 GLY A CA 1
ATOM 587 C C . GLY A 1 81 ? -4.625 8.661 -0.533 1.00 95.56 81 GLY A C 1
ATOM 588 O O . GLY A 1 81 ? -4.304 8.506 -1.713 1.00 95.56 81 GLY A O 1
ATOM 589 N N . ARG A 1 82 ? -5.854 8.358 -0.109 1.00 95.06 82 ARG A N 1
ATOM 590 C CA . ARG A 1 82 ? -6.893 7.733 -0.950 1.00 95.06 82 ARG A CA 1
ATOM 591 C C . ARG A 1 82 ? -7.174 8.492 -2.250 1.00 95.06 82 ARG A C 1
ATOM 593 O O . ARG A 1 82 ? -7.492 7.867 -3.259 1.00 95.06 82 ARG A O 1
ATOM 600 N N . SER A 1 83 ? -7.112 9.819 -2.194 1.00 92.50 83 SER A N 1
ATOM 601 C CA . SER A 1 83 ? -7.460 10.715 -3.304 1.00 92.50 83 SER A CA 1
ATOM 602 C C . SER A 1 83 ? -6.238 11.259 -4.046 1.00 92.50 83 SER A C 1
ATOM 604 O O . SER A 1 83 ? -6.390 12.058 -4.968 1.00 92.50 83 SER A O 1
ATOM 606 N N . GLU A 1 84 ? -5.030 10.869 -3.645 1.00 93.06 84 GLU A N 1
ATOM 607 C CA . GLU A 1 84 ? -3.807 11.356 -4.270 1.00 93.06 84 GLU A CA 1
ATOM 608 C C . GLU A 1 84 ? -3.530 10.646 -5.596 1.00 93.06 84 GLU A C 1
ATOM 610 O O . GLU A 1 84 ? -3.830 9.463 -5.792 1.00 93.06 84 GLU A O 1
ATOM 615 N N . LYS A 1 85 ? -2.917 11.380 -6.528 1.00 94.88 85 LYS A N 1
ATOM 616 C CA . LYS A 1 85 ? -2.465 10.808 -7.793 1.00 94.88 85 LYS A CA 1
ATOM 617 C C . LYS 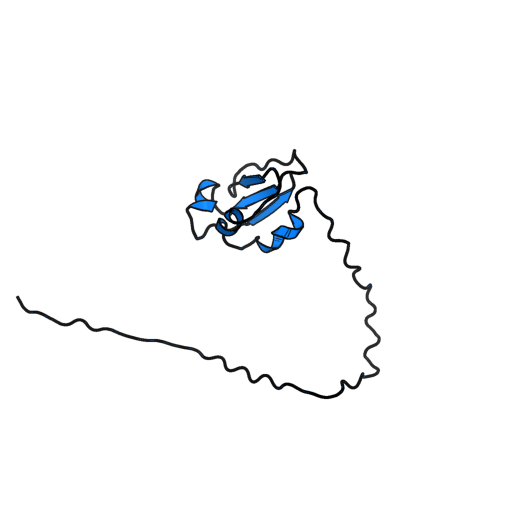A 1 85 ? -1.224 9.956 -7.541 1.00 94.88 85 LYS A C 1
ATOM 619 O O . LYS A 1 85 ? -0.180 10.471 -7.147 1.00 94.88 85 LYS A O 1
ATOM 624 N N . VAL A 1 86 ? -1.338 8.662 -7.820 1.00 94.38 86 VAL A N 1
ATOM 625 C CA . VAL A 1 86 ? -0.229 7.719 -7.658 1.00 94.38 86 VAL A CA 1
ATOM 626 C C . VAL A 1 86 ? 0.743 7.775 -8.835 1.00 94.38 86 VAL A C 1
ATOM 628 O O . VAL A 1 86 ? 0.324 7.932 -9.983 1.00 94.38 86 VAL A O 1
ATOM 631 N N . ALA A 1 87 ? 2.036 7.632 -8.549 1.00 89.75 87 ALA A N 1
ATOM 632 C CA . ALA A 1 87 ? 3.055 7.444 -9.575 1.00 89.75 87 ALA A CA 1
ATOM 633 C C . ALA A 1 87 ? 3.169 5.951 -9.931 1.00 89.75 87 ALA A C 1
ATOM 635 O O . ALA A 1 87 ? 2.969 5.093 -9.071 1.00 89.75 87 ALA A O 1
ATOM 636 N N . THR A 1 88 ? 3.421 5.656 -11.209 1.00 93.19 88 THR A N 1
ATOM 637 C CA . THR A 1 88 ? 3.523 4.286 -11.757 1.00 93.19 88 THR A CA 1
ATOM 638 C C . THR A 1 88 ? 4.689 4.140 -12.752 1.00 93.19 88 THR A C 1
ATOM 640 O O . THR A 1 88 ? 4.682 3.251 -13.602 1.00 93.19 88 THR A O 1
ATOM 643 N N . ASP A 1 89 ? 5.638 5.076 -12.721 1.00 95.19 89 ASP A N 1
ATOM 644 C CA . ASP A 1 89 ? 6.780 5.211 -13.627 1.00 95.19 89 ASP A CA 1
ATOM 645 C C . ASP A 1 89 ? 8.045 4.449 -13.181 1.00 95.19 89 ASP A C 1
ATOM 647 O O . ASP A 1 89 ? 8.971 4.287 -13.971 1.00 95.19 89 ASP A O 1
ATOM 651 N N . THR A 1 90 ? 8.101 3.958 -11.940 1.00 94.56 90 THR A N 1
ATOM 65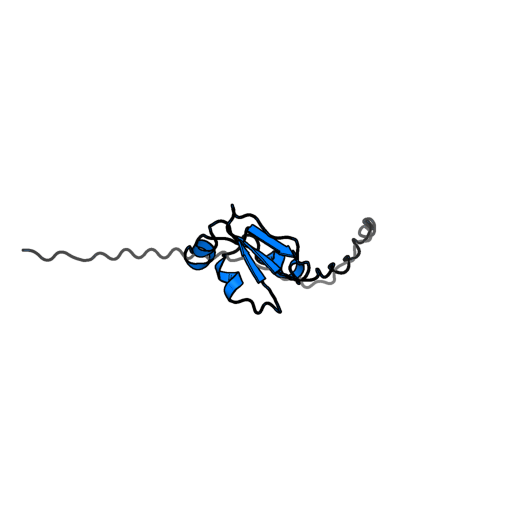2 C CA . THR A 1 90 ? 9.251 3.275 -11.327 1.00 94.56 90 THR A CA 1
ATOM 653 C C . THR A 1 90 ? 8.884 1.848 -10.883 1.00 94.56 90 THR A C 1
ATOM 655 O O . THR A 1 90 ? 8.491 1.636 -9.737 1.00 94.56 90 THR A O 1
ATOM 658 N N . PRO A 1 91 ? 9.061 0.817 -11.732 1.00 92.25 91 PRO A N 1
ATOM 659 C CA . PRO A 1 91 ? 8.605 -0.546 -11.431 1.00 92.25 91 PRO A CA 1
ATOM 660 C C . PRO A 1 91 ? 9.179 -1.177 -10.153 1.00 92.25 91 PRO A C 1
ATOM 662 O O . PRO A 1 91 ? 8.562 -2.074 -9.590 1.00 92.25 91 PRO A O 1
ATOM 665 N N . SER A 1 92 ? 10.354 -0.743 -9.694 1.00 93.38 92 SER A N 1
ATOM 666 C CA . SER A 1 92 ? 10.995 -1.241 -8.471 1.00 93.38 92 SER A CA 1
ATOM 667 C C . SER A 1 92 ? 10.518 -0.552 -7.189 1.00 93.38 92 SER A C 1
ATOM 669 O O . SER A 1 92 ? 10.872 -1.006 -6.103 1.00 93.38 92 SER A O 1
ATOM 671 N N . ARG A 1 93 ? 9.735 0.528 -7.280 1.00 95.12 93 ARG A N 1
ATOM 672 C CA . ARG A 1 93 ? 9.253 1.268 -6.111 1.00 95.12 93 ARG A CA 1
ATOM 673 C C . ARG A 1 93 ? 7.996 0.622 -5.545 1.00 95.12 93 ARG A C 1
ATOM 675 O O . ARG A 1 93 ? 7.063 0.292 -6.278 1.00 95.12 93 ARG A O 1
ATOM 682 N N . LEU A 1 94 ? 7.977 0.471 -4.224 1.00 95.25 94 LEU A N 1
ATOM 683 C CA . LEU A 1 94 ? 6.829 -0.038 -3.484 1.00 95.25 94 LEU A CA 1
ATOM 684 C C . LEU A 1 94 ? 5.893 1.105 -3.086 1.00 95.25 94 LEU A C 1
ATOM 686 O O . LEU A 1 94 ? 6.315 2.070 -2.456 1.00 95.25 94 LEU A O 1
ATOM 690 N N . ASN A 1 95 ? 4.605 0.985 -3.388 1.00 96.06 95 ASN A N 1
ATOM 691 C CA . ASN A 1 95 ? 3.631 2.026 -3.076 1.00 96.06 95 ASN A CA 1
ATOM 692 C C . ASN A 1 95 ? 2.516 1.499 -2.183 1.00 96.06 95 ASN A C 1
ATOM 694 O O . ASN A 1 95 ? 1.914 0.459 -2.467 1.00 96.06 95 ASN A O 1
ATOM 698 N N . PHE A 1 96 ? 2.184 2.277 -1.159 1.00 96.12 96 PHE A N 1
ATOM 699 C CA . PHE A 1 96 ? 1.047 2.061 -0.275 1.00 96.12 96 PHE A CA 1
ATOM 700 C C . PHE A 1 96 ? 0.012 3.152 -0.498 1.00 96.12 96 PHE A C 1
ATOM 702 O O . PHE A 1 96 ? 0.342 4.333 -0.558 1.00 96.12 96 PHE A O 1
ATOM 709 N N . VAL A 1 97 ? -1.254 2.762 -0.591 1.00 97.19 97 VAL A N 1
ATOM 710 C CA . VAL A 1 97 ? -2.374 3.702 -0.581 1.00 97.19 97 VAL A CA 1
ATOM 711 C C . VAL A 1 97 ? -3.153 3.496 0.701 1.00 97.19 97 VAL A C 1
ATOM 713 O O . VAL A 1 97 ? -3.514 2.364 1.039 1.00 97.19 97 VAL A O 1
ATOM 716 N N . HIS A 1 98 ? -3.432 4.589 1.393 1.00 97.50 98 HIS A N 1
ATOM 717 C CA . HIS A 1 98 ? -4.142 4.617 2.660 1.00 97.50 98 HIS A CA 1
ATOM 718 C C . HIS A 1 98 ? -5.573 5.125 2.472 1.00 97.50 98 HIS A C 1
ATOM 720 O O . HIS A 1 98 ? -5.884 5.810 1.503 1.00 97.50 98 HIS A O 1
ATOM 726 N N . SER A 1 99 ? -6.476 4.781 3.389 1.00 96.00 99 SER A N 1
ATOM 727 C CA . SER A 1 99 ? -7.873 5.228 3.342 1.00 96.00 99 SER A CA 1
ATOM 728 C C . SER A 1 99 ? -8.049 6.716 3.663 1.00 96.00 99 SER A C 1
ATOM 730 O O . SER A 1 99 ? -9.081 7.278 3.301 1.00 96.00 99 SER A O 1
ATOM 732 N N . GLY A 1 100 ? -7.082 7.306 4.373 1.00 90.88 100 GLY A N 1
ATOM 733 C CA . GLY A 1 100 ? -6.994 8.736 4.686 1.00 90.88 100 GLY A CA 1
ATOM 734 C C . GLY A 1 100 ? -6.000 9.464 3.781 1.00 90.88 100 GLY A C 1
ATOM 735 O O . GLY A 1 100 ? -5.705 8.979 2.691 1.00 90.88 100 GLY A O 1
ATOM 736 N N . THR A 1 101 ? -5.470 10.597 4.231 1.00 90.38 101 THR A N 1
ATOM 737 C CA . THR A 1 101 ? -4.272 11.238 3.653 1.00 90.38 101 THR A CA 1
ATOM 738 C C . THR A 1 101 ? -2.977 10.515 4.047 1.00 90.38 101 THR A C 1
ATOM 740 O O . THR A 1 101 ? -2.979 9.608 4.889 1.00 90.38 101 THR A O 1
ATOM 743 N N . ASP A 1 102 ? -1.856 10.928 3.460 1.00 80.25 102 ASP A N 1
ATOM 744 C CA . ASP A 1 102 ? -0.509 10.542 3.885 1.00 80.25 102 ASP A CA 1
ATOM 745 C C . ASP A 1 102 ? -0.257 10.814 5.384 1.00 80.25 102 ASP A C 1
ATOM 747 O O . ASP A 1 102 ? 0.164 9.920 6.115 1.00 80.25 102 ASP A O 1
ATOM 751 N N . ILE A 1 103 ? -0.614 11.993 5.896 1.00 85.44 103 ILE A N 1
ATOM 752 C CA . ILE A 1 103 ? -0.473 12.358 7.314 1.00 85.44 103 ILE A CA 1
ATOM 753 C C . ILE A 1 103 ? -1.427 11.533 8.187 1.00 85.44 103 ILE A C 1
ATOM 755 O O . ILE A 1 103 ? -1.069 11.085 9.283 1.00 85.44 103 ILE A O 1
ATOM 759 N N . GLU A 1 104 ? -2.651 11.295 7.719 1.00 85.88 104 GLU A N 1
ATOM 760 C CA . GLU A 1 104 ? -3.623 10.467 8.434 1.00 85.88 104 GLU A CA 1
ATOM 761 C C . GLU A 1 104 ? -3.206 8.996 8.492 1.00 85.88 104 GLU A C 1
ATOM 763 O O . GLU A 1 104 ? -3.630 8.288 9.403 1.00 85.88 104 GLU A O 1
ATOM 768 N N . SER A 1 105 ? -2.360 8.518 7.571 1.00 83.75 105 SER A N 1
ATOM 769 C CA . SER A 1 105 ? -1.789 7.166 7.645 1.00 83.75 105 SER A CA 1
ATOM 770 C C . SER A 1 105 ? -1.006 6.925 8.942 1.00 83.75 105 SER A C 1
ATOM 772 O O . SER A 1 105 ? -1.015 5.805 9.459 1.00 83.75 105 SER A O 1
ATOM 774 N N . VAL A 1 106 ? -0.430 7.995 9.504 1.00 84.38 106 VAL A N 1
ATOM 775 C CA . VAL A 1 106 ? 0.358 7.984 10.742 1.00 84.38 106 VAL A CA 1
ATOM 776 C C . VAL A 1 106 ? -0.488 8.373 11.953 1.00 84.38 106 VAL A C 1
ATOM 778 O O . VAL A 1 106 ? -0.408 7.745 13.008 1.00 84.38 106 VAL A O 1
ATOM 781 N N . THR A 1 107 ? -1.284 9.435 11.820 1.00 88.31 107 THR A N 1
ATOM 782 C CA . THR A 1 107 ? -1.943 10.092 12.961 1.00 88.31 107 THR A CA 1
ATOM 783 C C . THR A 1 107 ? -3.318 9.517 13.291 1.00 88.31 107 THR A C 1
ATOM 785 O O . THR A 1 107 ? -3.739 9.567 14.448 1.00 88.31 107 THR A O 1
ATOM 788 N N . ASN A 1 108 ? -4.025 8.942 12.313 1.00 90.56 108 ASN A N 1
ATOM 789 C CA . ASN A 1 108 ? -5.374 8.424 12.508 1.00 90.56 108 ASN A CA 1
ATOM 790 C C . ASN A 1 108 ? -5.351 6.899 12.731 1.00 90.56 108 ASN A C 1
ATOM 792 O O . ASN A 1 108 ? -5.090 6.143 11.792 1.00 90.56 108 ASN A O 1
ATOM 796 N N . PRO A 1 109 ? -5.726 6.397 13.925 1.00 87.88 109 PRO A N 1
ATOM 797 C CA . PRO A 1 109 ? -5.715 4.961 14.217 1.00 87.88 109 PRO A CA 1
ATOM 798 C C . PRO A 1 109 ? -6.744 4.159 13.406 1.00 87.88 109 PRO A C 1
ATOM 800 O O . PRO A 1 109 ? -6.659 2.933 13.349 1.00 87.88 109 PRO A O 1
ATOM 803 N N . LYS A 1 110 ? -7.725 4.828 12.784 1.00 94.50 110 LYS A N 1
ATOM 804 C CA . LYS A 1 110 ? -8.714 4.206 11.893 1.00 94.50 110 LYS A CA 1
ATOM 805 C C . LYS A 1 110 ? -8.260 4.169 10.431 1.00 94.50 110 LYS A C 1
ATOM 807 O O . LYS A 1 110 ? -8.964 3.574 9.616 1.00 94.50 110 LYS A O 1
ATOM 812 N N . SER A 1 111 ? -7.132 4.797 10.088 1.00 95.81 111 SER A N 1
ATOM 813 C CA . SER A 1 111 ? -6.579 4.742 8.735 1.00 95.81 111 SER A CA 1
ATOM 814 C C . SER A 1 111 ? -6.152 3.315 8.400 1.00 95.81 111 SER A C 1
ATOM 816 O O . SER A 1 111 ? -5.534 2.631 9.221 1.00 95.81 111 SER A O 1
ATOM 818 N N . LYS A 1 112 ? -6.493 2.858 7.195 1.00 97.62 112 LYS A N 1
ATOM 819 C CA . LYS A 1 112 ? -6.204 1.509 6.705 1.00 97.62 112 LYS A CA 1
ATOM 820 C C . LYS A 1 112 ? -5.409 1.537 5.414 1.00 97.62 112 LYS A C 1
ATOM 822 O O . LYS A 1 112 ? -5.595 2.438 4.600 1.00 97.62 112 LYS A O 1
ATOM 827 N N . VAL A 1 113 ? -4.609 0.504 5.180 1.00 97.25 113 VAL A N 1
ATOM 828 C CA . VAL A 1 113 ? -4.040 0.248 3.853 1.00 97.25 113 VAL A CA 1
ATOM 829 C C . VAL A 1 113 ? -5.162 -0.239 2.942 1.00 97.25 113 VAL A C 1
ATOM 831 O O . VAL A 1 113 ? -5.854 -1.200 3.268 1.00 97.25 113 VAL A O 1
ATOM 834 N N . ILE A 1 114 ? -5.363 0.414 1.803 1.00 97.50 114 ILE A N 1
ATOM 835 C CA . ILE A 1 114 ? -6.391 0.040 0.820 1.00 97.50 114 ILE A CA 1
ATOM 836 C C . ILE A 1 114 ? -5.797 -0.559 -0.454 1.00 97.50 114 ILE A C 1
ATOM 838 O O . ILE A 1 114 ? -6.510 -1.232 -1.194 1.00 97.50 114 ILE A O 1
ATOM 842 N N . ARG A 1 115 ? -4.506 -0.329 -0.720 1.00 96.62 115 ARG A N 1
ATOM 843 C CA . ARG A 1 115 ? -3.809 -0.894 -1.880 1.00 96.62 115 ARG A CA 1
ATOM 844 C C . ARG A 1 115 ? -2.302 -0.947 -1.646 1.00 96.62 115 ARG A C 1
ATOM 846 O O . ARG A 1 115 ? -1.746 -0.016 -1.069 1.00 96.62 115 ARG A O 1
ATOM 853 N N . VAL A 1 116 ? -1.661 -1.995 -2.159 1.00 95.75 116 VAL A N 1
ATOM 854 C CA . VAL A 1 116 ? -0.198 -2.137 -2.231 1.00 95.75 116 VAL A CA 1
ATOM 855 C C . VAL A 1 116 ? 0.173 -2.578 -3.644 1.00 95.75 116 VAL A C 1
ATOM 857 O O . VAL A 1 116 ? -0.458 -3.496 -4.172 1.00 95.75 116 VAL A O 1
ATOM 860 N N . PHE A 1 117 ? 1.131 -1.909 -4.286 1.00 95.38 117 PHE A N 1
ATOM 861 C CA . PHE A 1 117 ? 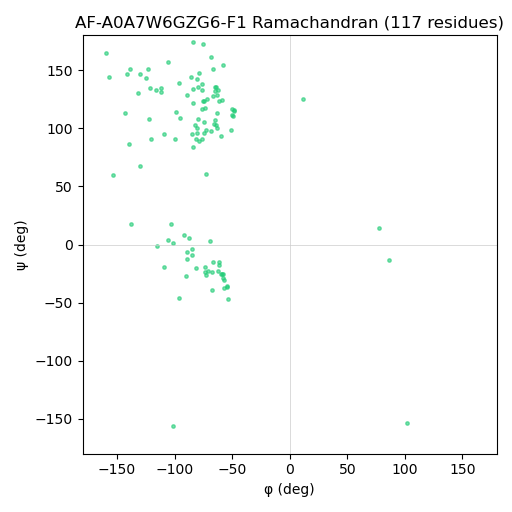1.512 -2.192 -5.676 1.00 95.38 117 PHE A CA 1
ATOM 862 C C . PHE A 1 117 ? 2.921 -1.676 -6.015 1.00 95.38 117 PHE A C 1
ATOM 864 O O . PHE A 1 117 ? 3.468 -0.839 -5.297 1.00 95.38 117 PHE A O 1
ATOM 871 N N . CYS A 1 118 ? 3.479 -2.150 -7.131 1.00 93.69 118 CYS A N 1
ATOM 872 C CA . CYS A 1 118 ? 4.744 -1.657 -7.681 1.00 93.69 118 CYS A CA 1
ATOM 873 C C . CYS A 1 118 ? 4.519 -0.597 -8.767 1.00 93.69 118 CYS A C 1
ATOM 875 O O . CYS A 1 118 ? 3.624 -0.776 -9.600 1.00 93.69 118 CYS A O 1
ATOM 877 N N . GLY A 1 119 ? 5.324 0.472 -8.778 1.00 92.25 119 GLY A N 1
ATOM 878 C CA . GLY A 1 119 ? 5.204 1.559 -9.759 1.00 92.25 119 GLY A CA 1
ATOM 879 C C . GLY A 1 119 ? 5.813 2.897 -9.356 1.00 92.25 119 GLY A C 1
ATOM 880 O O . GLY A 1 119 ? 6.083 3.180 -8.177 1.00 92.25 119 GLY A O 1
#

Secondary structure (DSSP, 8-state):
-------------------------S-----TT-----------------TT-GGGGGGGTTSBGGGGTT----S-EEEE-TTSPPP-S-TT-EEEEESS-HHHHHH-TT-BEEEEEE-

Foldseek 3Di:
DDDDDDDDDDDDDDPDPDDPDPPDPDPPDPPPVPPPDVPPPPPPPPQPCFLQNLSVVCVQAVHQLVVVVPDPGPDAEEEAEPPDDDDQPFRNYKYWYKPGGPVCSNVPRPIGTHDIHGD

Mean predicted aligned error: 16.63 Å